Protein AF-J6H4U4-F1 (afdb_monomer_lite)

Organism: NCBI:txid796937

Secondary structure (DSSP, 8-state):
-------SS-HHHHHHHTT--HHHHHHHHHHHHHHHHHHHHHHHHHHHHHHHHHHHHHHHHHHHTSTT--HHHHHHHHHHHHHHHHHHHHHHTT-

pLDDT: mean 73.28, std 12.61, range [36.0, 92.25]

Foldseek 3Di:
DPPPPPDPDDPVRVVVLVPDDPVRVVVVVVVVVVVVVVVVVVVVVVVVVVVVVVVVVVVLVVCVPDPPCDPVNSVVVVVVVVVVVVVVVVVVVVD

Structure (mmCIF, N/CA/C/O backbone):
data_AF-J6H4U4-F1
#
_entry.id   AF-J6H4U4-F1
#
loop_
_atom_site.group_PDB
_atom_site.id
_atom_site.type_symbol
_atom_site.label_atom_id
_atom_site.label_alt_id
_atom_site.label_comp_id
_atom_site.label_asym_id
_atom_site.label_entity_id
_atom_site.label_seq_id
_atom_site.pdbx_PDB_ins_code
_atom_site.Cartn_x
_atom_site.Cartn_y
_atom_site.Cartn_z
_atom_site.occupancy
_atom_site.B_iso_or_equiv
_atom_site.auth_seq_id
_atom_site.auth_comp_id
_atom_site.auth_asym_id
_atom_si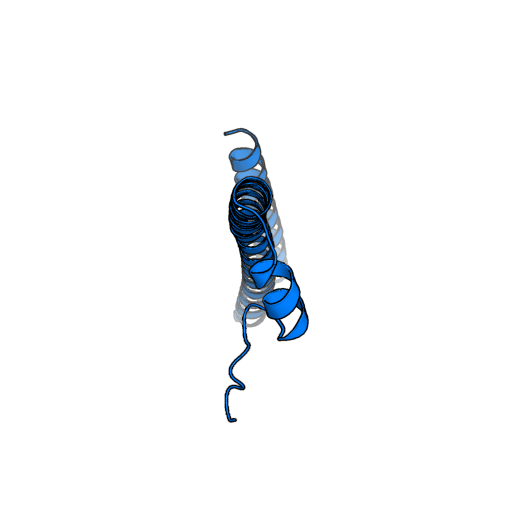te.auth_atom_id
_atom_site.pdbx_PDB_model_num
ATOM 1 N N . MET A 1 1 ? 15.173 -12.499 14.556 1.00 36.00 1 MET A N 1
ATOM 2 C CA . MET A 1 1 ? 14.205 -11.421 14.857 1.00 36.00 1 MET A CA 1
ATOM 3 C C . MET A 1 1 ? 12.974 -12.056 15.477 1.00 36.00 1 MET A C 1
ATOM 5 O O . MET A 1 1 ? 12.323 -12.850 14.814 1.00 36.00 1 MET A O 1
ATOM 9 N N . VAL A 1 2 ? 12.700 -11.791 16.755 1.00 39.06 2 VAL A N 1
ATOM 10 C CA . VAL A 1 2 ? 11.449 -12.233 17.388 1.00 39.06 2 VAL A CA 1
ATOM 11 C C . VAL A 1 2 ? 10.357 -11.299 16.882 1.00 39.06 2 VAL A C 1
ATOM 13 O O . VAL A 1 2 ? 10.405 -10.104 17.160 1.00 39.06 2 VAL A O 1
ATOM 16 N N . VAL A 1 3 ? 9.412 -11.823 16.101 1.00 44.34 3 VAL A N 1
ATOM 17 C CA . VAL A 1 3 ? 8.206 -11.083 15.716 1.00 44.34 3 VAL A CA 1
ATOM 18 C C . VAL A 1 3 ? 7.438 -10.822 17.008 1.00 44.34 3 VAL A C 1
ATOM 20 O O . VAL A 1 3 ? 6.866 -11.740 17.599 1.00 44.34 3 VAL A O 1
ATOM 23 N N . ALA A 1 4 ? 7.512 -9.591 17.516 1.00 46.19 4 ALA A N 1
ATOM 24 C CA . ALA A 1 4 ? 6.710 -9.176 18.655 1.00 46.19 4 ALA A CA 1
ATOM 25 C C . ALA A 1 4 ? 5.241 -9.454 18.315 1.00 46.19 4 ALA A C 1
ATOM 27 O O . ALA A 1 4 ? 4.790 -9.126 17.221 1.00 46.19 4 ALA A O 1
ATOM 28 N N . LYS A 1 5 ? 4.499 -10.092 19.227 1.00 48.72 5 LYS A N 1
ATOM 29 C CA . LYS A 1 5 ? 3.051 -10.262 19.069 1.00 48.72 5 LYS A CA 1
ATOM 30 C C . LYS A 1 5 ? 2.421 -8.872 19.052 1.00 48.72 5 LYS A C 1
ATOM 32 O O . LYS A 1 5 ? 2.192 -8.285 20.108 1.00 48.72 5 LYS A O 1
ATOM 37 N N . THR A 1 6 ? 2.190 -8.335 17.862 1.00 57.22 6 THR A N 1
ATOM 38 C CA . THR A 1 6 ? 1.476 -7.078 17.668 1.00 57.22 6 THR A CA 1
ATOM 39 C C . THR A 1 6 ? 0.019 -7.341 18.024 1.00 57.22 6 THR A C 1
ATOM 41 O O . THR A 1 6 ? -0.720 -7.970 17.272 1.00 57.22 6 THR A O 1
ATOM 44 N N . TYR A 1 7 ? -0.379 -6.964 19.236 1.00 65.56 7 TYR A N 1
ATOM 45 C CA . TYR A 1 7 ? -1.767 -7.087 19.663 1.00 65.56 7 TYR A CA 1
ATOM 46 C C . TYR A 1 7 ? -2.609 -6.044 18.924 1.00 65.56 7 TYR A C 1
ATOM 48 O O . TYR A 1 7 ? -2.254 -4.869 18.912 1.00 65.56 7 TYR A O 1
ATOM 56 N N . ILE A 1 8 ? -3.732 -6.480 18.345 1.00 69.19 8 ILE A N 1
ATOM 57 C CA . ILE A 1 8 ? -4.648 -5.635 17.555 1.00 69.19 8 ILE A CA 1
ATOM 58 C C . ILE A 1 8 ? -5.236 -4.497 18.406 1.00 69.19 8 ILE A C 1
ATOM 60 O O . ILE A 1 8 ? -5.507 -3.414 17.902 1.00 69.19 8 ILE A O 1
ATOM 64 N N . ILE A 1 9 ? -5.406 -4.730 19.711 1.00 75.69 9 ILE A N 1
ATOM 65 C CA . ILE A 1 9 ? -5.870 -3.724 20.667 1.00 75.69 9 ILE A CA 1
ATOM 66 C C . ILE A 1 9 ? -4.943 -3.645 21.877 1.00 75.69 9 ILE A C 1
ATOM 68 O O . ILE A 1 9 ? -4.427 -4.651 22.374 1.00 75.69 9 ILE A O 1
ATOM 72 N N . THR A 1 10 ? -4.760 -2.434 22.393 1.00 83.38 10 THR A N 1
ATOM 73 C CA . THR A 1 10 ? -3.988 -2.180 23.606 1.00 83.38 10 THR A CA 1
ATOM 74 C C . THR A 1 10 ? -4.756 -2.617 24.852 1.00 83.38 10 THR A C 1
ATOM 76 O O . THR A 1 10 ? -5.986 -2.734 24.877 1.00 83.38 10 THR A O 1
ATOM 79 N N . ARG A 1 11 ? -4.028 -2.806 25.958 1.00 82.06 11 ARG A N 1
ATOM 80 C CA . ARG A 1 11 ? -4.629 -3.166 27.251 1.00 82.06 11 ARG A CA 1
ATOM 81 C C . ARG A 1 11 ? -5.630 -2.119 27.753 1.00 82.06 11 ARG A C 1
ATOM 83 O O . ARG A 1 11 ? -6.572 -2.467 28.463 1.00 82.06 11 ARG A O 1
ATOM 90 N N . GLU A 1 12 ? -5.438 -0.852 27.402 1.00 84.81 12 GLU A N 1
ATOM 91 C CA . GLU A 1 12 ? -6.367 0.225 27.749 1.00 84.81 12 GLU A CA 1
ATOM 92 C C . GLU A 1 12 ? -7.640 0.187 26.905 1.00 84.81 12 GLU A C 1
ATOM 94 O O . GLU A 1 12 ? -8.734 0.330 27.452 1.00 84.81 12 GLU A O 1
ATOM 99 N N . GLN A 1 13 ? -7.514 -0.075 25.601 1.00 81.38 13 GLN A N 1
ATOM 100 C CA . GLN A 1 13 ? -8.659 -0.271 24.710 1.00 81.38 13 GLN A CA 1
ATOM 101 C C . GLN A 1 13 ? -9.508 -1.459 25.174 1.00 81.38 13 GLN A C 1
ATOM 103 O O . GLN A 1 13 ? -10.717 -1.316 25.333 1.00 81.38 13 GLN A O 1
ATOM 108 N N . TYR A 1 14 ? -8.878 -2.582 25.530 1.00 84.50 14 TYR A N 1
ATOM 109 C CA . TYR A 1 14 ? -9.575 -3.737 26.103 1.00 84.50 14 TYR A CA 1
ATOM 110 C C . TYR A 1 14 ? -10.368 -3.385 27.373 1.00 84.50 14 TYR A C 1
ATOM 112 O O . TYR A 1 14 ? -11.533 -3.758 27.511 1.00 84.50 14 TYR A O 1
ATOM 120 N N . LYS A 1 15 ? -9.768 -2.622 28.301 1.00 88.75 15 LYS A N 1
ATOM 121 C CA . LYS A 1 15 ? -10.454 -2.177 29.528 1.00 88.75 15 LYS A CA 1
ATOM 122 C C . LYS A 1 15 ? -11.668 -1.288 29.238 1.00 88.75 15 LYS A C 1
ATOM 124 O O . LYS A 1 15 ? -12.607 -1.315 30.030 1.00 88.75 15 LYS A O 1
ATOM 129 N N . LYS A 1 16 ? -11.639 -0.499 28.159 1.00 86.25 16 LYS A N 1
ATOM 130 C CA . LYS A 1 16 ? -12.775 0.327 27.718 1.00 86.25 16 LYS A CA 1
ATOM 131 C C . LYS A 1 16 ? -13.873 -0.536 27.098 1.00 86.25 16 LYS A C 1
ATOM 133 O O . LYS A 1 16 ? -15.005 -0.458 27.558 1.00 86.25 16 LYS A O 1
ATOM 138 N N . ILE A 1 17 ? -13.519 -1.417 26.161 1.00 85.56 17 ILE A N 1
ATOM 139 C CA . ILE A 1 17 ? -14.461 -2.315 25.468 1.00 85.56 17 ILE A CA 1
ATOM 140 C C . ILE A 1 17 ? -15.198 -3.223 26.457 1.00 85.56 17 ILE A C 1
ATOM 142 O O . ILE A 1 17 ? -16.406 -3.412 26.358 1.00 85.56 17 ILE A O 1
ATOM 146 N N . LYS A 1 18 ? -14.494 -3.724 27.479 1.00 87.00 18 LYS A N 1
ATOM 147 C CA . LYS A 1 18 ? -15.084 -4.572 28.526 1.00 87.00 18 LYS A CA 1
ATOM 148 C C . LYS A 1 18 ? -16.217 -3.887 29.313 1.00 87.00 18 LYS A C 1
ATOM 150 O O . LYS A 1 18 ? -16.993 -4.575 29.967 1.00 87.00 18 LYS A O 1
ATOM 155 N N . LYS A 1 19 ? -16.289 -2.553 29.305 1.00 92.25 19 LYS A N 1
ATOM 156 C CA . LYS A 1 19 ? -17.305 -1.776 30.033 1.00 92.25 19 LYS A CA 1
ATOM 157 C C . LYS A 1 19 ? -18.504 -1.377 29.169 1.00 92.25 19 LYS A C 1
ATOM 159 O O . LYS A 1 19 ? -19.378 -0.691 29.684 1.00 92.25 19 LYS A O 1
ATOM 164 N N . TYR A 1 20 ? -18.525 -1.749 27.891 1.00 91.31 20 TYR A N 1
ATOM 165 C CA . TYR A 1 20 ? -19.611 -1.380 26.993 1.00 91.31 20 TYR A CA 1
ATOM 166 C C . TYR A 1 20 ? -20.901 -2.125 27.316 1.00 91.31 20 TYR A C 1
ATOM 168 O O . TYR A 1 20 ? -20.888 -3.325 27.593 1.00 91.31 20 TYR A O 1
ATOM 176 N N . ASP A 1 21 ? -22.014 -1.398 27.250 1.00 92.06 21 ASP A N 1
ATOM 177 C CA . ASP A 1 21 ? -23.337 -2.007 27.159 1.00 92.06 21 ASP A CA 1
ATOM 178 C C . ASP A 1 21 ? -23.565 -2.627 25.765 1.00 92.06 21 ASP A C 1
ATOM 180 O O . ASP A 1 21 ? -22.734 -2.508 24.859 1.00 92.06 21 ASP A O 1
ATOM 184 N N . HIS A 1 22 ? -24.697 -3.314 25.584 1.00 88.06 22 HIS A N 1
ATOM 185 C CA . HIS A 1 22 ? -25.006 -3.992 24.325 1.00 88.06 22 HIS A CA 1
ATOM 186 C C . HIS A 1 22 ? -25.009 -3.051 23.114 1.00 88.06 22 HIS A C 1
ATOM 188 O O . HIS A 1 22 ? -24.484 -3.426 22.070 1.00 88.06 22 HIS A O 1
ATOM 194 N N . ALA A 1 23 ? -25.537 -1.832 23.244 1.00 90.00 23 ALA A N 1
ATOM 195 C CA . ALA A 1 23 ? -25.608 -0.882 22.136 1.00 90.00 23 ALA A CA 1
ATOM 196 C C . ALA A 1 23 ? -24.227 -0.295 21.802 1.00 90.00 23 ALA A C 1
ATOM 198 O O . ALA A 1 23 ? -23.866 -0.144 20.632 1.00 90.00 23 ALA A O 1
ATOM 199 N N . GLN A 1 24 ? -23.429 -0.003 22.829 1.00 86.81 24 GLN A N 1
ATOM 200 C CA . GLN A 1 24 ? -22.053 0.468 22.682 1.00 86.81 24 GLN A CA 1
ATOM 201 C C . GLN A 1 24 ? -21.153 -0.596 22.048 1.00 86.81 24 GLN A C 1
ATOM 203 O O . GLN A 1 24 ? -20.333 -0.266 21.190 1.00 86.81 24 GLN A O 1
ATOM 208 N N . MET A 1 25 ? -21.329 -1.866 22.423 1.00 86.25 25 MET A N 1
ATOM 209 C CA . MET A 1 25 ? -20.607 -2.983 21.818 1.00 86.25 25 MET A CA 1
ATOM 210 C C . MET A 1 25 ? -20.981 -3.149 20.341 1.00 86.25 25 MET A C 1
ATOM 212 O O . MET A 1 25 ? -20.089 -3.256 19.502 1.00 86.25 25 MET A O 1
ATOM 216 N N . ASP A 1 26 ? -22.272 -3.097 20.005 1.00 84.81 26 ASP A N 1
ATOM 217 C CA . ASP A 1 26 ? -22.745 -3.219 18.619 1.00 84.81 26 ASP A CA 1
ATOM 218 C C . ASP A 1 26 ? -22.185 -2.102 17.724 1.00 84.81 26 ASP A C 1
ATOM 220 O O . ASP A 1 26 ? -21.694 -2.348 16.620 1.00 84.81 26 ASP A O 1
ATOM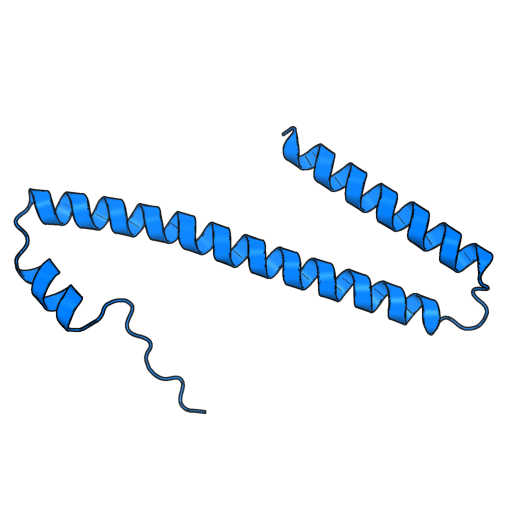 224 N N . SER A 1 27 ? -22.187 -0.867 18.233 1.00 85.50 27 SER A N 1
ATOM 225 C CA . SER A 1 27 ? -21.588 0.288 17.557 1.00 85.50 27 SER A CA 1
ATOM 226 C C . SER A 1 27 ? -20.071 0.134 17.389 1.00 85.50 27 SER A C 1
ATOM 228 O O . SER A 1 27 ? -19.527 0.394 16.312 1.00 85.50 27 SER A O 1
ATOM 230 N N . TRP A 1 28 ? -19.375 -0.352 18.423 1.00 85.75 28 TRP A N 1
ATOM 231 C CA . TRP A 1 28 ? -17.934 -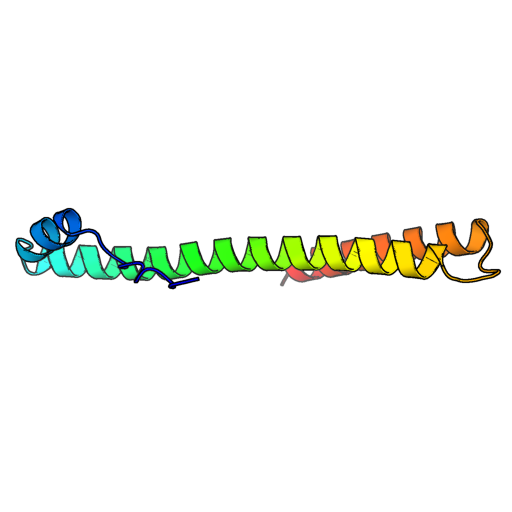0.589 18.367 1.00 85.75 28 TRP A CA 1
ATOM 232 C C . TRP A 1 28 ? -17.562 -1.665 17.338 1.00 85.75 28 TRP A C 1
ATOM 234 O O . TRP A 1 28 ? -16.651 -1.438 16.545 1.00 85.75 28 TRP A O 1
ATOM 244 N N . ILE A 1 29 ? -18.291 -2.787 17.287 1.00 83.31 29 ILE A N 1
ATOM 245 C CA . ILE A 1 29 ? -18.065 -3.866 16.309 1.00 83.31 29 ILE A CA 1
ATOM 246 C C . ILE A 1 29 ? -18.270 -3.353 14.879 1.00 83.31 29 ILE A C 1
ATOM 248 O O . ILE A 1 29 ? -17.438 -3.617 14.009 1.00 83.31 29 ILE A O 1
ATOM 252 N N . ARG A 1 30 ? -19.341 -2.587 14.629 1.00 83.56 30 ARG A N 1
ATOM 253 C CA . ARG A 1 30 ? -19.626 -2.012 13.301 1.00 83.56 30 ARG A CA 1
ATOM 254 C C . ARG A 1 30 ? -18.528 -1.056 12.842 1.00 83.56 30 ARG A C 1
ATOM 256 O O . ARG A 1 30 ? -18.086 -1.145 11.698 1.00 83.56 30 ARG A O 1
ATOM 263 N N . ASN A 1 31 ? -18.054 -0.186 13.732 1.00 82.56 31 ASN A N 1
ATOM 264 C CA . ASN A 1 31 ? -16.961 0.735 13.421 1.00 82.56 31 ASN A CA 1
ATOM 265 C C . ASN A 1 31 ? -15.628 0.002 13.228 1.00 82.56 31 ASN A C 1
ATOM 267 O O . ASN A 1 31 ? -14.891 0.317 12.301 1.00 82.56 31 ASN A O 1
ATOM 271 N N . PHE A 1 32 ? -15.336 -1.008 14.049 1.00 80.06 32 PHE A N 1
ATOM 272 C CA . PHE A 1 32 ? -14.131 -1.827 13.909 1.00 80.06 32 PHE A CA 1
ATOM 273 C C . PHE A 1 32 ? -14.096 -2.571 12.565 1.00 80.06 32 PHE A C 1
ATOM 275 O O . PHE A 1 32 ? -13.077 -2.549 11.880 1.00 80.06 32 PHE A O 1
ATOM 282 N N . ALA A 1 33 ? -15.215 -3.176 12.152 1.00 74.81 33 ALA A N 1
ATOM 283 C CA . ALA A 1 33 ? -15.320 -3.867 10.867 1.00 74.81 33 ALA A CA 1
ATOM 284 C C . ALA A 1 33 ? -15.201 -2.914 9.666 1.00 74.81 33 ALA A C 1
ATOM 286 O O . ALA A 1 33 ? -14.560 -3.260 8.676 1.00 74.81 33 ALA A O 1
ATOM 287 N N . LYS A 1 34 ? -15.780 -1.709 9.760 1.00 74.00 34 LYS A N 1
ATOM 288 C CA . LYS A 1 34 ? -15.638 -0.675 8.726 1.00 74.00 34 LYS A CA 1
ATOM 289 C C . LYS A 1 34 ? -14.177 -0.240 8.574 1.00 74.00 34 LYS A C 1
ATOM 291 O O . LYS A 1 34 ? -13.651 -0.265 7.469 1.00 74.00 34 LYS A O 1
ATOM 296 N N . ASN A 1 35 ? -13.517 0.055 9.692 1.00 71.94 35 ASN A N 1
ATOM 297 C CA . ASN A 1 35 ? -12.121 0.486 9.694 1.00 71.94 35 ASN A CA 1
ATOM 298 C C . ASN A 1 35 ? -11.176 -0.608 9.180 1.00 71.94 35 ASN A C 1
ATOM 300 O O . ASN A 1 35 ? -10.228 -0.293 8.484 1.00 71.94 35 ASN A O 1
ATOM 304 N N . LEU A 1 36 ? -11.452 -1.893 9.439 1.00 68.81 36 LEU A N 1
ATOM 305 C CA . LEU A 1 36 ? -10.679 -3.001 8.857 1.00 68.81 36 LEU A CA 1
ATOM 306 C C . LEU A 1 36 ? -10.709 -3.010 7.325 1.00 68.81 36 LEU A C 1
ATOM 308 O O . LEU A 1 36 ? -9.714 -3.358 6.695 1.00 68.81 36 LEU A O 1
ATOM 312 N N . ASN A 1 37 ? -11.854 -2.674 6.730 1.00 60.34 37 ASN A N 1
ATOM 313 C CA . ASN A 1 37 ? -11.995 -2.613 5.281 1.00 60.34 37 ASN A CA 1
ATOM 314 C C . ASN A 1 37 ? -11.266 -1.391 4.706 1.00 60.34 37 ASN A C 1
ATOM 316 O O . ASN A 1 37 ? -10.547 -1.520 3.718 1.00 60.34 37 ASN A O 1
ATOM 320 N N . ASP A 1 38 ? -11.407 -0.242 5.366 1.00 63.47 38 ASP A N 1
ATOM 321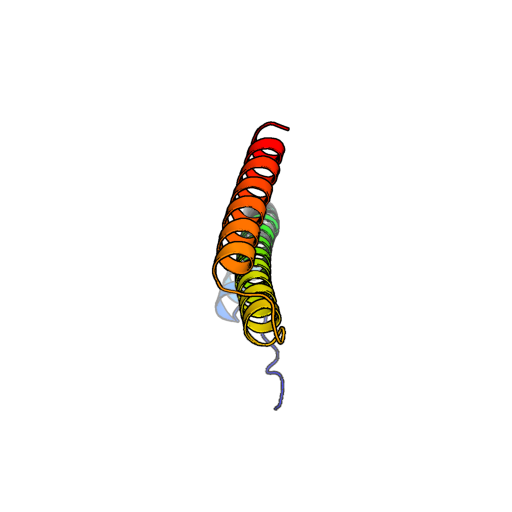 C CA . ASP A 1 38 ? -10.750 1.004 4.971 1.00 63.47 38 ASP A CA 1
ATOM 322 C C . ASP A 1 38 ? -9.215 0.877 5.107 1.00 63.47 38 ASP A C 1
ATOM 324 O O . ASP A 1 38 ? -8.495 1.118 4.137 1.00 63.47 38 ASP A O 1
ATOM 328 N N . ASP A 1 39 ? -8.716 0.346 6.230 1.00 60.44 39 ASP A N 1
ATOM 329 C CA . ASP A 1 39 ? -7.288 0.097 6.482 1.00 60.44 39 ASP A CA 1
ATOM 330 C C . ASP A 1 39 ? -6.698 -0.935 5.501 1.00 60.44 39 ASP A C 1
ATOM 332 O O . ASP A 1 39 ? -5.587 -0.755 4.997 1.00 60.44 39 ASP A O 1
ATOM 336 N N . ASN A 1 40 ? -7.434 -2.010 5.177 1.00 60.34 40 ASN A N 1
ATOM 337 C CA . ASN A 1 40 ? -7.002 -2.961 4.145 1.00 60.34 40 ASN A CA 1
ATOM 338 C C . ASN A 1 40 ? -6.974 -2.318 2.757 1.00 60.34 40 ASN A C 1
ATOM 340 O O . ASN A 1 40 ? -6.077 -2.619 1.971 1.00 60.34 40 ASN A O 1
ATOM 344 N N . SER A 1 41 ? -7.936 -1.452 2.436 1.00 60.94 41 SER A N 1
ATOM 345 C CA . SER A 1 41 ? -7.978 -0.768 1.141 1.00 60.94 41 SER A CA 1
ATOM 346 C C . SER A 1 41 ? -6.814 0.216 0.980 1.00 60.94 41 SER A C 1
ATOM 348 O O . SER A 1 41 ? -6.184 0.261 -0.078 1.00 60.94 41 SER A O 1
ATOM 350 N N . GLU A 1 42 ? -6.455 0.934 2.046 1.00 60.53 42 GLU A N 1
ATOM 351 C CA . GLU A 1 42 ? -5.335 1.874 2.058 1.00 60.53 42 GLU A CA 1
ATOM 352 C C . GLU A 1 42 ? -3.984 1.145 2.051 1.00 60.53 42 GLU A C 1
ATOM 354 O O . GLU A 1 42 ? -3.077 1.509 1.301 1.00 60.53 42 GLU A O 1
ATOM 359 N N . SER A 1 43 ? -3.852 0.059 2.819 1.00 60.28 43 SER A N 1
ATOM 360 C CA . SER A 1 43 ? -2.629 -0.749 2.826 1.00 60.28 43 SER A CA 1
ATOM 361 C C . SER A 1 43 ? -2.405 -1.449 1.481 1.00 60.28 43 SER A C 1
ATOM 363 O O . SER A 1 43 ? -1.291 -1.421 0.956 1.00 60.28 43 SER A O 1
ATOM 365 N N . ASN A 1 44 ? -3.462 -1.992 0.866 1.00 61.22 44 ASN A N 1
ATOM 366 C CA . ASN A 1 44 ? -3.380 -2.599 -0.462 1.00 61.22 44 ASN A CA 1
ATOM 367 C C . ASN A 1 44 ? -3.086 -1.564 -1.552 1.00 61.22 44 ASN A C 1
ATOM 369 O O . ASN A 1 44 ? -2.279 -1.848 -2.434 1.00 61.22 44 ASN A O 1
ATOM 373 N N . SER A 1 45 ? -3.682 -0.366 -1.502 1.00 65.44 45 SER A N 1
ATOM 374 C CA . SER A 1 45 ? -3.394 0.679 -2.496 1.00 65.44 45 SER A CA 1
ATOM 375 C C . SER A 1 45 ? -1.941 1.149 -2.417 1.00 65.44 45 SER A C 1
ATOM 377 O O . SER A 1 45 ? -1.278 1.291 -3.446 1.00 65.44 45 SER A O 1
ATOM 379 N N . LYS A 1 46 ? -1.400 1.296 -1.202 1.00 65.75 46 LYS A N 1
ATOM 380 C CA . LYS A 1 46 ? 0.007 1.639 -0.989 1.00 65.75 46 LYS A CA 1
ATOM 381 C C . LYS A 1 46 ? 0.949 0.532 -1.464 1.00 65.75 46 LYS A C 1
ATOM 383 O O . LYS A 1 46 ? 1.918 0.831 -2.156 1.00 65.75 46 LYS A O 1
ATOM 388 N N . LEU A 1 47 ? 0.646 -0.728 -1.146 1.00 65.81 47 LEU A N 1
ATOM 389 C CA . LEU A 1 47 ? 1.437 -1.876 -1.594 1.00 65.81 47 LEU A CA 1
ATOM 390 C C . LEU A 1 47 ? 1.439 -1.991 -3.126 1.00 65.81 47 LEU A C 1
ATOM 392 O O . LEU A 1 47 ? 2.481 -2.241 -3.723 1.00 65.81 47 LEU A O 1
ATOM 396 N N . MET A 1 48 ? 0.291 -1.762 -3.771 1.00 67.19 48 MET A N 1
ATOM 397 C CA . MET A 1 48 ? 0.185 -1.766 -5.233 1.00 67.19 48 MET A CA 1
ATOM 398 C C . MET A 1 48 ? 0.991 -0.633 -5.865 1.00 67.19 48 MET A C 1
ATOM 400 O O . MET A 1 48 ? 1.703 -0.876 -6.836 1.00 67.19 48 MET A O 1
ATOM 404 N N . LYS A 1 49 ? 0.961 0.568 -5.277 1.00 70.75 49 LYS A N 1
ATOM 405 C CA . LYS A 1 49 ? 1.781 1.695 -5.734 1.00 70.75 49 LYS A CA 1
ATOM 406 C C . LYS A 1 49 ? 3.281 1.406 -5.610 1.00 70.75 49 LYS A C 1
ATOM 408 O O . LYS A 1 49 ? 4.034 1.661 -6.541 1.00 70.75 49 LYS A O 1
ATOM 413 N N . GLU A 1 50 ? 3.712 0.827 -4.490 1.00 70.00 50 GLU A N 1
ATOM 414 C CA . GLU A 1 50 ? 5.112 0.427 -4.291 1.00 70.00 50 GLU A CA 1
ATOM 415 C C . GLU A 1 50 ? 5.547 -0.657 -5.297 1.00 70.00 50 GLU A C 1
ATOM 417 O O . GLU A 1 50 ? 6.657 -0.597 -5.826 1.00 70.00 50 GLU A O 1
ATOM 422 N N . ILE A 1 51 ? 4.673 -1.620 -5.611 1.00 71.69 51 ILE A N 1
ATOM 423 C CA . ILE A 1 51 ? 4.927 -2.641 -6.641 1.00 71.69 51 ILE A CA 1
ATOM 424 C C . ILE A 1 51 ? 5.042 -2.005 -8.032 1.00 71.69 51 ILE A C 1
ATOM 426 O O . ILE A 1 51 ? 5.926 -2.387 -8.799 1.00 71.69 51 ILE A O 1
ATOM 430 N N . GLU A 1 52 ? 4.179 -1.044 -8.361 1.00 70.50 52 GLU A N 1
ATOM 431 C CA . GLU A 1 52 ? 4.203 -0.328 -9.640 1.00 70.50 52 GLU A CA 1
ATOM 432 C C . GLU A 1 52 ? 5.497 0.485 -9.808 1.00 70.50 52 GLU A C 1
ATOM 434 O O . GLU A 1 52 ? 6.166 0.383 -10.842 1.00 70.50 52 GLU A O 1
ATOM 439 N N . ASP A 1 53 ? 5.919 1.198 -8.761 1.00 73.44 53 ASP A N 1
ATOM 440 C CA . ASP A 1 53 ? 7.181 1.944 -8.739 1.00 73.44 53 ASP A CA 1
ATOM 441 C C . ASP A 1 53 ? 8.393 1.011 -8.922 1.00 73.44 53 ASP A C 1
ATOM 443 O O . ASP A 1 53 ? 9.288 1.292 -9.728 1.00 73.44 53 ASP A O 1
ATOM 447 N N . ILE A 1 54 ? 8.411 -0.140 -8.236 1.00 73.44 54 ILE A N 1
ATOM 448 C CA . ILE A 1 54 ? 9.469 -1.153 -8.386 1.00 73.44 54 ILE A CA 1
ATOM 449 C C . ILE A 1 54 ? 9.480 -1.728 -9.808 1.00 73.44 54 ILE A C 1
ATOM 451 O O . ILE A 1 54 ? 10.551 -1.850 -10.408 1.00 73.44 54 ILE A O 1
ATOM 455 N N . HIS A 1 55 ? 8.316 -2.052 -10.377 1.00 72.69 55 HIS A N 1
ATOM 456 C CA . HIS A 1 55 ? 8.229 -2.585 -11.738 1.00 72.69 55 HIS A CA 1
ATOM 457 C C . HIS A 1 55 ? 8.769 -1.596 -12.774 1.00 72.69 55 HIS A C 1
ATOM 459 O O . HIS A 1 55 ? 9.546 -1.989 -13.649 1.00 72.69 55 HIS A O 1
ATOM 465 N N . ASN A 1 56 ? 8.417 -0.315 -12.645 1.00 70.81 56 ASN A N 1
ATOM 466 C CA . ASN A 1 56 ? 8.899 0.739 -13.535 1.00 70.81 56 ASN A CA 1
ATOM 467 C C . ASN A 1 56 ? 10.429 0.875 -13.473 1.00 70.81 56 ASN A C 1
ATOM 469 O O . ASN A 1 56 ? 11.085 0.970 -14.514 1.00 70.81 56 ASN A O 1
ATOM 473 N N . ILE A 1 57 ? 11.018 0.796 -12.274 1.00 75.81 57 ILE A N 1
ATOM 474 C CA . ILE A 1 57 ? 12.478 0.792 -12.089 1.00 75.81 57 ILE A CA 1
ATOM 475 C C . ILE A 1 57 ? 13.116 -0.439 -12.744 1.00 75.81 57 ILE A C 1
ATOM 477 O O . ILE A 1 57 ? 14.114 -0.306 -13.455 1.00 75.81 57 ILE A O 1
ATOM 481 N N . CYS A 1 58 ? 12.546 -1.631 -12.553 1.00 72.81 58 CYS A N 1
ATOM 482 C CA . CYS A 1 58 ? 13.071 -2.858 -13.155 1.00 72.81 58 CYS A CA 1
ATOM 483 C C . CYS A 1 58 ? 13.035 -2.815 -14.690 1.00 72.81 58 CYS A C 1
ATOM 485 O O . CYS A 1 58 ? 13.994 -3.246 -15.332 1.00 72.81 58 CYS A O 1
ATOM 487 N N . ILE A 1 59 ? 11.975 -2.261 -15.286 1.00 77.56 59 ILE A N 1
ATOM 488 C CA . ILE A 1 59 ? 11.863 -2.085 -16.742 1.00 77.56 59 ILE A CA 1
ATOM 489 C C . ILE A 1 59 ? 12.926 -1.106 -17.252 1.00 77.56 59 ILE A C 1
ATOM 491 O O . ILE A 1 59 ? 13.612 -1.407 -18.231 1.00 77.56 59 ILE A O 1
ATOM 495 N N . LEU A 1 60 ? 13.122 0.025 -16.568 1.00 74.75 60 LEU A N 1
ATOM 496 C CA . LEU A 1 60 ? 14.170 0.995 -16.905 1.00 74.75 60 LEU A CA 1
ATOM 497 C C . LEU A 1 60 ? 15.566 0.363 -16.854 1.00 74.75 60 LEU A C 1
ATOM 499 O O . LEU A 1 60 ? 16.336 0.489 -17.807 1.00 74.75 60 LEU A O 1
ATOM 503 N N . GLN A 1 61 ? 15.865 -0.385 -15.791 1.00 76.88 61 GLN A N 1
ATOM 504 C CA . GLN A 1 61 ? 17.143 -1.082 -15.638 1.00 76.88 61 GLN A CA 1
ATOM 505 C C . GLN A 1 61 ? 17.345 -2.173 -16.697 1.00 76.88 61 GLN A C 1
ATOM 507 O O . GLN A 1 61 ? 18.453 -2.341 -17.208 1.00 76.88 61 GLN A O 1
ATOM 512 N N . ALA A 1 62 ? 16.299 -2.921 -17.053 1.00 74.12 62 ALA A N 1
ATOM 513 C CA . ALA A 1 62 ? 16.375 -3.929 -18.107 1.00 74.12 62 ALA A CA 1
ATOM 514 C C . ALA A 1 62 ? 16.669 -3.292 -19.476 1.00 74.12 62 ALA A C 1
ATOM 516 O O . ALA A 1 62 ? 17.511 -3.794 -20.226 1.00 74.12 62 ALA A O 1
ATOM 517 N N . LEU A 1 63 ? 16.037 -2.156 -19.781 1.00 79.00 63 LEU A N 1
ATOM 518 C CA . LEU A 1 63 ? 16.277 -1.404 -21.015 1.00 79.00 63 LEU A CA 1
ATOM 519 C C . LEU A 1 63 ? 17.700 -0.837 -21.075 1.00 79.00 63 LEU A C 1
ATOM 521 O O . LEU A 1 63 ? 18.349 -0.950 -22.112 1.00 79.00 63 LEU A O 1
ATOM 525 N N . GLU A 1 64 ? 18.208 -0.272 -19.978 1.00 73.75 64 GLU A N 1
ATOM 526 C CA . GLU A 1 64 ? 19.575 0.270 -19.909 1.00 73.75 64 GLU A CA 1
ATOM 527 C C . GLU A 1 64 ? 20.647 -0.814 -20.054 1.00 73.75 64 GLU A C 1
ATOM 529 O O . GLU A 1 64 ? 21.667 -0.598 -20.709 1.00 73.75 64 GLU A O 1
ATOM 534 N N . ASN A 1 65 ? 20.390 -2.010 -19.521 1.00 77.19 65 ASN A N 1
ATOM 535 C CA . ASN A 1 65 ? 21.289 -3.156 -19.653 1.00 77.19 65 ASN A CA 1
ATOM 536 C C . ASN A 1 65 ? 21.157 -3.891 -21.000 1.00 77.19 65 ASN A C 1
ATOM 538 O O . ASN A 1 65 ? 21.930 -4.813 -21.282 1.00 77.19 65 ASN A O 1
ATOM 542 N N . THR A 1 66 ? 20.212 -3.497 -21.861 1.00 78.62 66 THR A N 1
ATOM 543 C CA . THR A 1 66 ? 20.035 -4.126 -23.174 1.00 78.62 66 THR A CA 1
ATOM 544 C C . THR A 1 66 ? 21.094 -3.619 -24.153 1.00 78.62 66 THR A C 1
ATOM 546 O O . THR A 1 66 ? 21.019 -2.521 -24.711 1.00 78.62 66 THR A O 1
ATOM 549 N N . LYS A 1 67 ? 22.103 -4.459 -24.399 1.00 80.19 67 LYS A N 1
ATOM 550 C CA . LYS A 1 67 ? 23.194 -4.164 -25.333 1.00 80.19 67 LYS A CA 1
ATOM 551 C C . LYS A 1 67 ? 22.654 -3.863 -26.738 1.00 80.19 67 LYS A C 1
ATOM 553 O O . LYS A 1 67 ? 22.024 -4.710 -27.360 1.00 80.19 67 LYS A O 1
ATOM 558 N N . GLY A 1 68 ? 22.979 -2.680 -27.262 1.00 81.94 68 GLY A N 1
ATOM 559 C CA . GLY A 1 68 ? 22.663 -2.293 -28.642 1.00 81.94 68 GLY A CA 1
ATOM 560 C C . GLY A 1 68 ? 21.258 -1.728 -28.865 1.00 81.94 68 GLY A C 1
ATOM 561 O O . GLY A 1 68 ? 20.899 -1.500 -30.015 1.00 81.94 68 GLY A O 1
ATOM 562 N N . ILE A 1 69 ? 20.482 -1.461 -27.806 1.00 80.19 69 ILE A N 1
ATOM 563 C CA . ILE A 1 69 ? 19.118 -0.925 -27.938 1.00 80.19 69 ILE A CA 1
ATOM 564 C C . ILE A 1 69 ? 19.082 0.451 -28.621 1.00 80.19 69 ILE A C 1
ATOM 566 O O . ILE A 1 69 ? 18.188 0.724 -29.409 1.00 80.19 69 ILE A O 1
ATOM 570 N N . GLY A 1 70 ? 20.088 1.299 -28.394 1.00 81.31 70 GLY A N 1
ATOM 571 C CA . GLY A 1 70 ? 20.153 2.641 -28.972 1.00 81.31 70 GLY A CA 1
ATOM 572 C C . GLY A 1 70 ? 19.120 3.611 -28.378 1.00 81.31 70 GLY A C 1
ATOM 573 O O . GLY A 1 70 ? 17.978 3.262 -28.080 1.00 81.31 70 GLY A O 1
ATOM 574 N N . GLU A 1 71 ? 19.517 4.875 -28.222 1.00 80.94 71 GLU A N 1
ATOM 575 C CA . GLU A 1 71 ? 18.734 5.868 -27.470 1.00 80.94 71 GLU A CA 1
ATOM 576 C C . GLU A 1 71 ? 17.334 6.116 -28.053 1.00 80.94 71 GLU A C 1
ATOM 578 O O . GLU A 1 71 ? 16.355 6.229 -27.322 1.00 80.94 71 GLU A O 1
ATOM 583 N N . LYS A 1 72 ? 17.205 6.128 -29.385 1.00 82.94 72 LYS A N 1
ATOM 584 C CA . LYS A 1 72 ? 15.915 6.358 -30.056 1.00 82.94 72 LYS A CA 1
ATOM 585 C C . LYS A 1 72 ? 14.879 5.274 -29.746 1.00 82.94 72 LYS A C 1
ATOM 587 O O . LYS A 1 72 ? 13.711 5.596 -29.547 1.00 82.94 72 LYS A O 1
ATOM 592 N N . ILE A 1 73 ? 15.295 4.007 -29.704 1.00 80.69 73 ILE A N 1
ATOM 593 C CA . ILE A 1 73 ? 14.391 2.878 -29.434 1.00 80.69 73 ILE A CA 1
ATOM 594 C C . ILE A 1 73 ? 14.014 2.868 -27.952 1.00 80.69 73 ILE A C 1
ATOM 596 O O . ILE A 1 73 ? 12.841 2.698 -27.631 1.00 80.69 73 ILE A O 1
ATOM 600 N N . ARG A 1 74 ? 14.975 3.147 -27.061 1.00 79.88 74 ARG A N 1
ATOM 601 C CA . ARG A 1 74 ? 14.736 3.302 -25.619 1.00 79.88 74 ARG A CA 1
ATOM 602 C C . ARG A 1 74 ? 13.686 4.378 -25.328 1.00 79.88 74 ARG A C 1
ATOM 604 O O . ARG A 1 74 ? 12.705 4.099 -24.643 1.00 79.88 74 ARG A O 1
ATOM 611 N N . VAL A 1 75 ? 13.844 5.577 -25.894 1.00 81.06 75 VAL A N 1
ATOM 612 C CA . VAL A 1 75 ? 12.882 6.680 -25.711 1.00 81.06 75 VAL A CA 1
ATOM 613 C C . VAL A 1 75 ? 11.510 6.325 -26.291 1.00 81.06 75 VAL A C 1
ATOM 615 O O . VAL A 1 75 ? 10.491 6.558 -25.644 1.00 81.06 75 VAL A O 1
ATOM 618 N N . SER A 1 76 ? 11.464 5.710 -27.479 1.00 83.50 76 SER A N 1
ATOM 619 C CA . SER A 1 76 ? 10.198 5.280 -28.086 1.00 83.50 76 SER A CA 1
ATOM 620 C C . SER A 1 76 ? 9.468 4.233 -27.239 1.00 83.50 76 SER A C 1
ATOM 622 O O . SER A 1 76 ? 8.246 4.301 -27.122 1.00 83.50 76 SER A O 1
ATOM 624 N N . PHE A 1 77 ? 10.194 3.278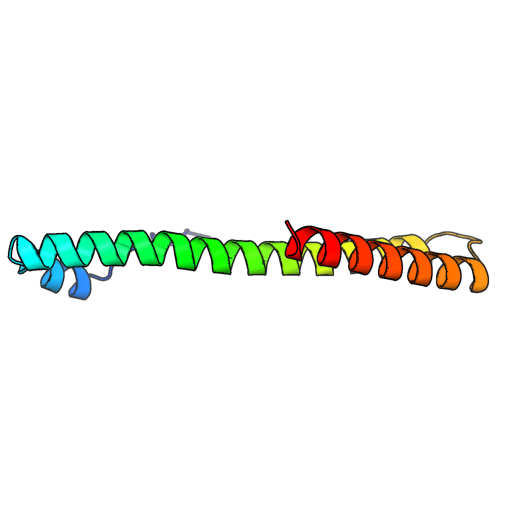 -26.650 1.00 81.88 77 PHE A N 1
ATOM 625 C CA . PHE A 1 77 ? 9.613 2.265 -25.772 1.00 81.88 77 PHE A CA 1
ATOM 626 C C . PHE A 1 77 ? 9.031 2.898 -24.506 1.00 81.88 77 PHE A C 1
ATOM 628 O O . PHE A 1 77 ? 7.881 2.630 -24.175 1.00 81.88 77 PHE A O 1
ATOM 635 N N . LEU A 1 78 ? 9.788 3.774 -23.834 1.00 80.94 78 LEU A N 1
ATOM 636 C CA . LEU A 1 78 ? 9.335 4.430 -22.602 1.00 80.94 78 LEU A CA 1
ATOM 637 C C . LEU A 1 78 ? 8.087 5.285 -22.824 1.00 80.94 78 LEU A C 1
ATOM 639 O O . LEU A 1 78 ? 7.161 5.234 -22.019 1.00 80.94 78 LEU A O 1
ATOM 643 N N . ASN A 1 79 ? 8.026 6.017 -23.936 1.00 82.75 79 ASN A N 1
ATOM 644 C CA . ASN A 1 79 ? 6.854 6.823 -24.271 1.00 82.75 79 ASN A CA 1
ATOM 645 C C . ASN A 1 79 ? 5.609 5.954 -24.494 1.00 82.75 79 ASN A C 1
ATOM 647 O O . ASN A 1 79 ? 4.547 6.265 -23.958 1.00 82.75 79 ASN A O 1
ATOM 651 N N . ASN A 1 80 ? 5.745 4.849 -25.235 1.00 83.00 80 ASN A N 1
ATOM 652 C CA . ASN A 1 80 ? 4.632 3.934 -25.495 1.00 83.00 80 ASN A CA 1
ATOM 653 C C . ASN A 1 80 ? 4.192 3.190 -24.229 1.00 83.00 80 ASN A C 1
ATOM 655 O O . ASN A 1 80 ? 2.997 3.035 -23.995 1.00 83.00 80 ASN A O 1
ATOM 659 N N . TYR A 1 81 ? 5.144 2.761 -23.399 1.00 79.00 81 TYR A N 1
ATOM 660 C CA . TYR A 1 81 ? 4.863 2.111 -22.123 1.00 79.00 81 TYR A CA 1
ATOM 661 C C . TYR A 1 81 ? 4.108 3.055 -21.176 1.00 79.00 81 TYR A C 1
ATOM 663 O O . TYR A 1 81 ? 3.042 2.698 -20.681 1.00 79.00 81 TYR A O 1
ATOM 671 N N . ASN A 1 82 ? 4.589 4.291 -21.002 1.00 77.62 82 ASN A N 1
ATOM 672 C CA . ASN A 1 82 ? 3.922 5.287 -20.160 1.00 77.62 82 ASN A CA 1
ATOM 673 C C . ASN A 1 82 ? 2.514 5.628 -20.673 1.00 77.62 82 ASN A C 1
ATOM 675 O O . ASN A 1 82 ? 1.586 5.751 -19.876 1.00 77.62 82 ASN A O 1
ATOM 679 N N . ALA A 1 83 ? 2.334 5.749 -21.994 1.00 82.62 83 ALA A N 1
ATOM 680 C CA . ALA A 1 83 ? 1.018 5.971 -22.590 1.00 82.62 83 ALA A CA 1
ATOM 681 C C . ALA A 1 83 ? 0.056 4.805 -22.296 1.00 82.62 83 ALA A C 1
ATOM 683 O O . ALA A 1 83 ? -1.062 5.040 -21.841 1.00 82.62 83 ALA A O 1
ATOM 684 N N . ALA A 1 84 ? 0.515 3.559 -22.458 1.00 77.94 84 ALA A N 1
ATOM 685 C CA . ALA A 1 84 ? -0.286 2.367 -22.185 1.00 77.94 84 ALA A CA 1
ATOM 686 C C . ALA A 1 84 ? -0.673 2.233 -20.700 1.00 77.94 84 ALA A C 1
ATOM 688 O O . ALA A 1 84 ? -1.796 1.830 -20.392 1.00 77.94 84 ALA A O 1
ATOM 689 N N . VAL A 1 85 ? 0.218 2.589 -19.768 1.00 76.31 85 VAL A N 1
ATOM 690 C CA . VAL A 1 85 ? -0.095 2.607 -18.326 1.00 76.31 85 VAL A CA 1
ATOM 691 C C . VAL A 1 85 ? -1.191 3.637 -18.023 1.00 76.31 85 VAL A C 1
ATOM 693 O O . VAL A 1 85 ? -2.167 3.323 -17.339 1.00 76.31 85 VAL A O 1
ATOM 696 N N . ILE A 1 86 ? -1.089 4.845 -18.588 1.00 77.62 86 ILE A N 1
ATOM 697 C CA . ILE A 1 86 ? -2.082 5.918 -18.403 1.00 77.62 86 ILE A CA 1
ATOM 698 C C . ILE A 1 86 ? -3.449 5.547 -19.006 1.00 77.62 86 ILE A C 1
ATOM 700 O O . ILE A 1 86 ? -4.489 5.841 -18.418 1.00 77.62 86 ILE A O 1
ATOM 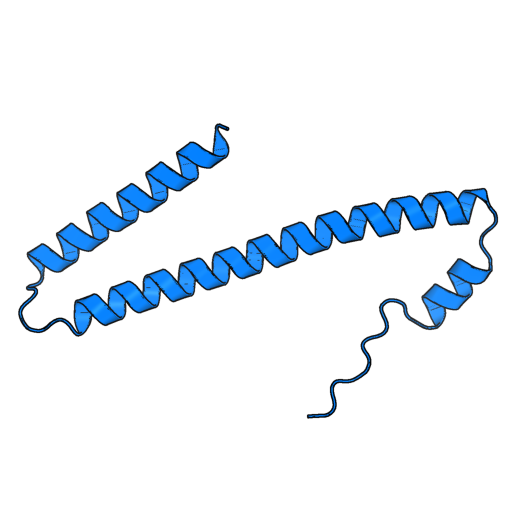704 N N . GLU A 1 87 ? -3.480 4.916 -20.180 1.00 76.62 87 GLU A N 1
ATOM 705 C CA . GLU A 1 87 ? -4.733 4.489 -20.821 1.00 76.62 87 GLU A CA 1
ATOM 706 C C . GLU A 1 87 ? -5.454 3.395 -20.020 1.00 76.62 87 GLU A C 1
ATOM 708 O O . GLU A 1 87 ? -6.671 3.468 -19.821 1.00 76.62 87 GLU A O 1
ATOM 713 N N . ASN A 1 88 ? -4.711 2.412 -19.505 1.00 68.31 88 ASN A N 1
ATOM 714 C CA . ASN A 1 88 ? -5.286 1.319 -18.718 1.00 68.31 88 ASN A CA 1
ATOM 715 C C . ASN A 1 88 ? -5.764 1.776 -17.331 1.00 68.31 88 ASN A C 1
ATOM 717 O O . ASN A 1 88 ? -6.797 1.307 -16.855 1.00 68.31 88 ASN A O 1
ATOM 721 N N . THR A 1 89 ? -5.067 2.721 -16.698 1.00 65.62 89 THR A N 1
ATOM 722 C CA . THR A 1 89 ? -5.498 3.303 -15.412 1.00 65.62 89 THR A CA 1
ATOM 723 C C . THR A 1 89 ? -6.777 4.128 -15.565 1.00 65.62 89 THR A C 1
ATOM 725 O O . THR A 1 89 ? -7.737 3.895 -14.834 1.00 65.62 89 THR A O 1
ATOM 728 N N . LYS A 1 90 ? -6.870 4.991 -16.587 1.00 59.69 90 LYS A N 1
ATOM 729 C CA . LYS A 1 90 ? -8.101 5.753 -16.891 1.00 59.69 90 LYS A CA 1
ATOM 730 C C . LYS A 1 90 ? -9.292 4.874 -17.278 1.00 59.69 90 LYS A C 1
ATOM 732 O O . LYS A 1 90 ? -10.437 5.249 -17.038 1.00 59.69 90 LYS A O 1
ATOM 737 N N . SER A 1 91 ? -9.044 3.723 -17.899 1.00 57.75 91 SER A N 1
ATOM 738 C CA . SER A 1 91 ? -10.108 2.782 -18.275 1.00 57.75 91 SER A CA 1
ATOM 739 C C . SER A 1 91 ? -10.680 2.029 -17.068 1.00 57.75 91 SER A C 1
ATOM 741 O O . SER A 1 91 ? -11.845 1.642 -17.096 1.00 57.75 91 SER A O 1
ATOM 743 N N . ASN A 1 92 ? -9.896 1.859 -15.998 1.00 50.28 92 ASN A N 1
ATOM 744 C CA . ASN A 1 92 ? -10.358 1.257 -14.745 1.00 50.28 92 ASN A CA 1
ATOM 745 C C . ASN A 1 92 ? -11.104 2.241 -13.829 1.00 50.28 92 ASN A C 1
ATOM 747 O O . ASN A 1 92 ? -11.938 1.798 -13.055 1.00 50.28 92 ASN A O 1
ATOM 751 N N . GLU A 1 93 ? -10.856 3.553 -13.916 1.00 50.25 93 GLU A N 1
ATOM 752 C CA . GLU A 1 93 ? -11.608 4.562 -13.138 1.00 50.25 93 GLU A CA 1
ATOM 753 C C . GLU A 1 93 ? -13.035 4.815 -13.668 1.00 50.25 93 GLU A C 1
ATOM 755 O O . GLU A 1 93 ? -13.850 5.420 -12.976 1.00 50.25 93 GLU A O 1
ATOM 760 N N . ASN A 1 94 ? -13.342 4.366 -14.891 1.00 46.12 94 ASN A N 1
ATOM 761 C CA . ASN A 1 94 ? -14.639 4.560 -15.552 1.00 46.12 94 ASN A CA 1
ATOM 762 C C . ASN A 1 94 ? -15.545 3.307 -15.553 1.00 46.12 94 ASN A C 1
ATOM 764 O O . ASN A 1 94 ? -16.606 3.345 -16.180 1.00 46.12 94 ASN A O 1
ATOM 768 N N . ASN A 1 95 ? -15.141 2.218 -14.887 1.00 41.19 95 ASN A N 1
ATOM 769 C CA . ASN A 1 95 ? -15.912 0.974 -14.715 1.00 41.19 95 ASN A CA 1
ATOM 770 C C . ASN A 1 95 ? -16.232 0.733 -13.237 1.00 41.19 95 ASN A C 1
ATOM 772 O O . ASN A 1 95 ? -17.303 0.144 -12.969 1.00 41.19 95 ASN A O 1
#

Sequence (95 aa):
MVVAKTYIITREQYKKIKKYDHAQMDSWIRNFAKNLNDDNSESNSKLMKEIEDIHNICILQALENTKGIGEKIRVSFLNNYNAAVIENTKSNENN

Radius of gyration: 23.49 Å; chains: 1; bounding box: 49×19×60 Å